Protein AF-A0AAU7VJY3-F1 (afdb_monomer)

Structure (mmCIF, N/CA/C/O backbone):
data_AF-A0AAU7VJY3-F1
#
_entry.id   AF-A0AAU7VJY3-F1
#
loop_
_atom_site.group_PDB
_atom_site.id
_atom_site.type_symbol
_atom_site.label_atom_id
_atom_site.label_alt_id
_atom_site.label_comp_id
_atom_site.label_asym_id
_atom_site.label_entity_id
_atom_site.label_seq_id
_atom_site.pdbx_PDB_ins_code
_atom_site.Cartn_x
_atom_site.Cartn_y
_atom_site.Cartn_z
_atom_site.occupancy
_atom_site.B_iso_or_equiv
_atom_site.auth_seq_id
_atom_site.auth_comp_id
_atom_site.auth_asym_id
_atom_site.auth_atom_id
_atom_site.pdbx_PDB_model_num
ATOM 1 N N . MET A 1 1 ? 15.720 -4.305 -1.291 1.00 78.69 1 MET A N 1
ATOM 2 C CA . MET A 1 1 ? 14.693 -5.370 -1.186 1.00 78.69 1 MET A CA 1
ATOM 3 C C . MET A 1 1 ? 13.305 -4.858 -1.613 1.00 78.69 1 MET A C 1
ATOM 5 O O . MET A 1 1 ? 12.394 -4.854 -0.791 1.00 78.69 1 MET A O 1
ATOM 9 N N . PRO A 1 2 ? 13.094 -4.413 -2.870 1.00 86.62 2 PRO A N 1
ATOM 10 C CA . PRO A 1 2 ? 11.806 -3.831 -3.288 1.00 86.62 2 PRO A CA 1
ATOM 11 C C . PRO A 1 2 ? 10.670 -4.864 -3.273 1.00 86.62 2 PRO A C 1
ATOM 13 O O . PRO A 1 2 ? 9.538 -4.547 -2.930 1.00 86.62 2 PRO A O 1
ATOM 16 N N . ILE A 1 3 ? 11.005 -6.127 -3.556 1.00 91.75 3 ILE A N 1
ATOM 17 C CA . ILE A 1 3 ? 10.058 -7.244 -3.575 1.00 91.75 3 ILE A CA 1
ATOM 18 C C . ILE A 1 3 ? 9.369 -7.452 -2.214 1.00 91.75 3 ILE A C 1
ATOM 20 O O . ILE A 1 3 ? 8.161 -7.648 -2.155 1.00 91.75 3 ILE A O 1
ATOM 24 N N . GLY A 1 4 ? 10.116 -7.338 -1.108 1.00 93.56 4 GLY A N 1
ATOM 25 C CA . GLY A 1 4 ? 9.565 -7.493 0.239 1.00 93.56 4 GLY A CA 1
ATOM 26 C C . GLY A 1 4 ? 8.584 -6.375 0.571 1.00 93.56 4 GLY A C 1
ATOM 27 O O . GLY A 1 4 ? 7.488 -6.637 1.050 1.00 93.56 4 GLY A O 1
ATOM 28 N N . ALA A 1 5 ? 8.935 -5.132 0.229 1.00 93.38 5 ALA A N 1
ATOM 29 C CA . ALA A 1 5 ? 8.051 -3.987 0.421 1.00 93.38 5 ALA A CA 1
ATOM 30 C C . ALA A 1 5 ? 6.763 -4.101 -0.415 1.00 93.38 5 ALA A C 1
ATOM 32 O O . ALA A 1 5 ? 5.687 -3.758 0.076 1.00 93.38 5 ALA A O 1
ATOM 33 N N . LEU A 1 6 ? 6.855 -4.625 -1.645 1.00 94.06 6 LEU A N 1
ATOM 34 C CA . LEU A 1 6 ? 5.695 -4.869 -2.504 1.00 94.06 6 LEU A CA 1
ATOM 35 C C . LEU A 1 6 ? 4.740 -5.883 -1.865 1.00 94.06 6 LEU A C 1
ATOM 37 O O . LEU A 1 6 ? 3.547 -5.607 -1.750 1.00 94.06 6 LEU A O 1
ATOM 41 N N . PHE A 1 7 ? 5.262 -7.019 -1.394 1.00 95.12 7 PHE A N 1
ATOM 42 C CA . PHE A 1 7 ? 4.447 -8.026 -0.715 1.00 95.12 7 PHE A CA 1
ATOM 43 C C . PHE A 1 7 ? 3.825 -7.498 0.573 1.00 95.12 7 PHE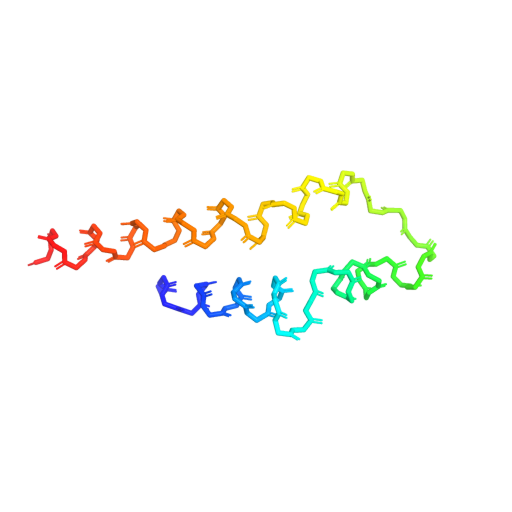 A C 1
ATOM 45 O O . PHE A 1 7 ? 2.647 -7.750 0.812 1.00 95.12 7 PHE A O 1
ATOM 52 N N . THR A 1 8 ? 4.557 -6.711 1.363 1.00 94.88 8 THR A N 1
ATOM 53 C CA . THR A 1 8 ? 3.994 -6.073 2.558 1.00 94.88 8 THR A CA 1
ATOM 54 C C . THR A 1 8 ? 2.859 -5.118 2.202 1.00 94.88 8 THR A C 1
ATOM 56 O O . THR A 1 8 ? 1.818 -5.157 2.850 1.00 94.88 8 THR A O 1
ATOM 59 N N . CYS A 1 9 ? 2.997 -4.302 1.152 1.00 95.25 9 CYS A N 1
ATOM 60 C CA . CYS A 1 9 ? 1.908 -3.421 0.715 1.00 95.25 9 CYS A CA 1
ATOM 61 C C . CYS A 1 9 ? 0.686 -4.222 0.250 1.00 95.25 9 CYS A C 1
ATOM 63 O O . CYS A 1 9 ? -0.438 -3.878 0.613 1.00 95.25 9 CYS A O 1
ATOM 65 N N . ILE A 1 10 ? 0.893 -5.314 -0.496 1.00 95.62 10 ILE A N 1
ATOM 66 C CA . ILE A 1 10 ? -0.195 -6.204 -0.930 1.00 95.62 10 ILE A CA 1
ATOM 67 C C . ILE A 1 10 ? -0.897 -6.841 0.272 1.00 95.62 10 ILE A C 1
ATOM 69 O O . ILE A 1 10 ? -2.128 -6.829 0.374 1.00 95.62 10 ILE A O 1
ATOM 73 N N . PHE A 1 11 ? -0.113 -7.349 1.217 1.00 96.56 11 PHE A N 1
ATOM 74 C CA . PHE A 1 11 ? -0.629 -7.971 2.421 1.00 96.56 11 PHE A CA 1
ATOM 75 C C . PHE A 1 11 ? -1.427 -6.976 3.268 1.00 96.56 11 PHE A C 1
ATOM 77 O O . PHE A 1 11 ? -2.610 -7.197 3.518 1.00 96.56 11 PHE A O 1
ATOM 84 N N . VAL A 1 12 ? -0.826 -5.848 3.649 1.00 96.31 12 VAL A N 1
ATOM 85 C CA . VAL A 1 12 ? -1.463 -4.836 4.505 1.00 96.31 12 VAL A CA 1
ATOM 86 C C . VAL A 1 12 ? -2.651 -4.175 3.800 1.00 96.31 12 VAL A C 1
ATOM 88 O O . VAL A 1 12 ? -3.682 -3.937 4.420 1.00 96.31 12 VAL A O 1
ATOM 91 N N . GLY A 1 13 ? -2.550 -3.894 2.499 1.00 95.25 13 GLY A N 1
ATOM 92 C CA . GLY A 1 13 ? -3.585 -3.181 1.753 1.00 95.25 13 GLY A CA 1
ATOM 93 C C . GLY A 1 13 ? -4.830 -4.009 1.438 1.00 95.25 13 GLY A C 1
ATOM 94 O O . GLY A 1 13 ? -5.943 -3.468 1.486 1.00 95.25 13 GLY A O 1
ATOM 95 N N . TRP A 1 14 ? -4.664 -5.302 1.140 1.00 94.88 14 TRP A N 1
ATOM 96 C CA . TRP A 1 14 ? -5.745 -6.140 0.609 1.00 94.88 14 TRP A CA 1
ATOM 97 C C . TRP A 1 14 ? -5.969 -7.457 1.350 1.00 94.88 14 TRP A C 1
ATOM 99 O O . TRP A 1 14 ? -7.127 -7.813 1.532 1.00 94.88 14 TRP A O 1
ATOM 109 N N . ILE A 1 15 ? -4.917 -8.174 1.766 1.00 95.38 15 ILE A N 1
ATOM 110 C CA . ILE A 1 15 ? -5.070 -9.500 2.401 1.00 95.38 15 ILE A CA 1
ATOM 111 C C . ILE A 1 15 ? -5.489 -9.352 3.864 1.00 95.38 15 ILE A C 1
ATOM 113 O O . ILE A 1 15 ? -6.545 -9.830 4.263 1.00 95.38 15 ILE A O 1
ATOM 117 N N . TRP A 1 16 ? -4.671 -8.667 4.662 1.00 95.94 16 TRP A N 1
ATOM 118 C CA . TRP A 1 16 ? -5.022 -8.292 6.029 1.00 95.94 16 TRP A CA 1
ATOM 119 C C . TRP A 1 16 ? -6.062 -7.172 6.034 1.00 95.94 16 TRP A C 1
ATOM 121 O O . TRP A 1 16 ? -6.968 -7.161 6.863 1.00 95.94 16 TRP A O 1
ATOM 131 N N . GLY A 1 17 ? -5.966 -6.270 5.055 1.00 94.88 17 GLY A N 1
ATOM 132 C CA . GLY A 1 17 ? -6.891 -5.167 4.854 1.00 94.88 17 GLY A CA 1
ATOM 133 C C . GLY A 1 17 ? -6.484 -3.926 5.643 1.00 94.88 17 GLY A C 1
ATOM 134 O O . GLY A 1 17 ? -6.332 -3.947 6.863 1.00 94.88 17 GLY A O 1
ATOM 135 N N . ALA A 1 18 ? -6.378 -2.801 4.934 1.00 94.00 18 ALA A N 1
ATOM 136 C CA . ALA A 1 18 ? -5.899 -1.546 5.510 1.00 94.00 18 ALA A CA 1
ATOM 137 C C . ALA A 1 18 ? -6.752 -1.049 6.695 1.00 94.00 1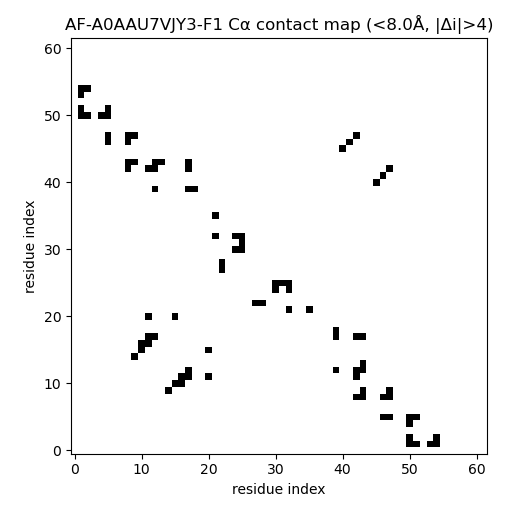8 ALA A C 1
ATOM 139 O O . ALA A 1 18 ? -6.250 -0.352 7.564 1.00 94.00 18 ALA A O 1
ATOM 140 N N . GLU A 1 19 ? -8.034 -1.414 6.756 1.00 91.88 19 GLU A N 1
ATOM 141 C CA . GLU A 1 19 ? -8.916 -1.089 7.885 1.00 91.88 19 GLU A CA 1
ATOM 142 C C . GLU A 1 19 ? -8.519 -1.827 9.164 1.00 91.88 19 GLU A C 1
ATOM 144 O O . GLU A 1 19 ? -8.523 -1.225 10.233 1.00 91.88 19 GLU A O 1
ATOM 149 N N . ASN A 1 20 ? -8.146 -3.105 9.059 1.00 93.69 20 ASN A N 1
ATOM 150 C CA . ASN A 1 20 ? -7.675 -3.882 10.203 1.00 93.69 20 ASN A CA 1
ATOM 151 C C . ASN A 1 20 ? -6.326 -3.349 10.685 1.00 93.69 20 ASN A C 1
ATOM 153 O O . ASN A 1 20 ? -6.144 -3.151 11.879 1.00 93.69 20 ASN A O 1
ATOM 157 N N . ALA A 1 21 ? -5.437 -2.99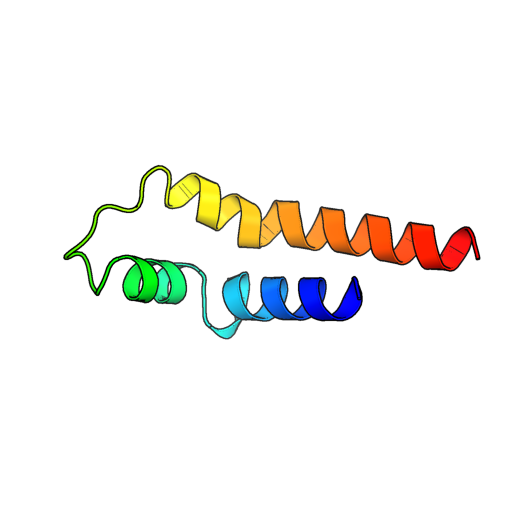3 9.755 1.00 93.31 21 ALA A N 1
ATOM 158 C CA . ALA A 1 21 ? -4.170 -2.354 10.091 1.00 93.31 21 ALA A CA 1
ATOM 159 C C . ALA A 1 21 ? -4.353 -0.981 10.773 1.00 93.31 21 ALA A C 1
ATOM 161 O O . ALA A 1 21 ? -3.635 -0.667 11.718 1.00 93.31 21 ALA A O 1
ATOM 162 N N . ILE A 1 22 ? -5.335 -0.171 10.349 1.00 92.94 22 ILE A N 1
ATOM 163 C CA . ILE A 1 22 ? -5.674 1.095 11.029 1.00 92.94 22 ILE A CA 1
ATOM 164 C C . ILE A 1 22 ? -6.243 0.829 12.424 1.00 92.94 22 ILE A C 1
ATOM 166 O O . ILE A 1 22 ? -5.882 1.529 13.367 1.00 92.94 22 ILE A O 1
ATOM 170 N N . LYS A 1 23 ? -7.123 -0.166 12.584 1.00 93.25 23 LYS A N 1
ATOM 171 C CA . LYS A 1 23 ? -7.669 -0.543 13.898 1.00 93.25 23 LYS A CA 1
ATOM 172 C C . LYS A 1 23 ? -6.569 -0.976 14.864 1.00 93.25 23 LYS A C 1
ATOM 174 O O . LYS A 1 23 ? -6.541 -0.494 15.989 1.00 93.25 23 LYS A O 1
ATOM 179 N N . GLU A 1 24 ? -5.643 -1.811 14.404 1.00 92.06 24 GLU A N 1
ATOM 180 C CA . GLU A 1 24 ? -4.460 -2.216 15.167 1.00 92.06 24 GLU A CA 1
ATOM 181 C C . GLU A 1 24 ? -3.622 -0.988 15.563 1.00 92.06 24 GLU A C 1
ATOM 183 O O . GLU A 1 24 ? -3.324 -0.781 16.735 1.00 92.06 24 GLU A O 1
ATOM 188 N N . ALA A 1 25 ? -3.319 -0.109 14.599 1.00 90.12 25 ALA A N 1
ATOM 189 C CA . ALA A 1 25 ? -2.499 1.085 14.815 1.00 90.12 25 ALA A CA 1
ATOM 190 C C . ALA A 1 25 ? -3.153 2.136 15.729 1.00 90.12 25 ALA A C 1
ATOM 192 O O . ALA A 1 25 ? -2.459 2.960 16.321 1.00 90.12 25 ALA A O 1
ATOM 193 N N . THR A 1 26 ? -4.481 2.128 15.830 1.00 92.56 26 THR A N 1
ATOM 194 C CA . THR A 1 26 ? -5.255 3.023 16.703 1.00 92.56 26 THR A CA 1
ATOM 195 C C . THR A 1 26 ? -5.566 2.396 18.061 1.00 92.56 26 THR A C 1
ATOM 197 O O . THR A 1 26 ? -6.340 2.987 18.810 1.00 92.56 26 THR A O 1
ATOM 200 N N . SER A 1 27 ? -5.024 1.215 18.389 1.00 91.75 27 SER A N 1
ATOM 201 C CA . SER A 1 27 ? -5.401 0.447 19.587 1.00 91.75 27 SER A CA 1
ATOM 202 C C . SER A 1 27 ? -6.924 0.303 19.707 1.00 91.75 27 SER A C 1
ATOM 204 O O . SER A 1 27 ? -7.530 0.639 20.719 1.00 91.75 27 SER A O 1
ATOM 206 N N . ASN A 1 28 ? -7.572 -0.132 18.623 1.00 88.62 28 ASN A N 1
ATOM 207 C CA . ASN A 1 28 ? -9.032 -0.222 18.501 1.00 88.62 28 ASN A CA 1
ATOM 208 C C . ASN A 1 28 ? -9.782 1.112 18.702 1.00 88.62 28 ASN A C 1
ATOM 210 O O . ASN A 1 28 ? -10.947 1.119 19.095 1.00 88.62 28 ASN A O 1
ATOM 214 N N . GLY A 1 29 ? -9.141 2.239 18.385 1.00 83.12 29 GLY A N 1
ATOM 215 C CA . GLY A 1 29 ? -9.729 3.576 18.480 1.00 83.12 29 GLY A CA 1
ATOM 216 C C . GLY A 1 29 ? -9.377 4.344 19.755 1.00 83.12 29 GLY A C 1
ATOM 217 O O . GLY A 1 29 ? -9.843 5.472 19.905 1.00 83.12 29 GLY A O 1
ATOM 218 N N . GLU A 1 30 ? -8.537 3.798 20.641 1.00 86.06 30 GLU A N 1
ATOM 219 C CA . GLU A 1 30 ? -7.977 4.565 21.763 1.00 86.06 30 GLU A CA 1
ATOM 220 C C . GLU A 1 30 ? -7.059 5.701 21.299 1.00 86.06 30 GLU A C 1
ATOM 222 O O . GLU A 1 30 ? -6.870 6.676 22.027 1.00 86.06 30 GLU A O 1
ATOM 227 N N . HIS A 1 31 ? -6.428 5.581 20.129 1.00 85.81 31 HIS A N 1
ATOM 228 C CA . HIS A 1 31 ? -5.459 6.556 19.626 1.00 85.81 31 HIS A CA 1
ATOM 229 C C . HIS A 1 31 ? -5.893 7.107 18.270 1.00 85.81 31 HIS A C 1
ATOM 231 O O . HIS A 1 31 ? -6.348 6.379 17.389 1.00 85.81 31 HIS A O 1
ATOM 237 N N . PHE A 1 32 ? -5.747 8.419 18.082 1.00 81.81 32 PHE A N 1
ATOM 238 C CA . PHE A 1 32 ? -6.133 9.073 16.838 1.00 81.81 32 PHE A CA 1
ATOM 239 C C . PHE A 1 32 ? -5.060 8.873 15.766 1.00 81.81 32 PHE A C 1
ATOM 241 O O . PHE A 1 32 ? -3.935 9.347 15.915 1.00 81.81 32 PHE A O 1
ATOM 248 N N . LEU A 1 33 ? -5.428 8.228 14.655 1.00 83.50 33 LEU A N 1
ATOM 249 C CA . LEU A 1 33 ? -4.591 8.180 13.459 1.00 83.50 33 LEU A CA 1
ATOM 250 C C . LEU A 1 33 ? -5.007 9.303 12.494 1.00 83.50 33 LEU A C 1
ATOM 252 O O . LEU A 1 33 ? -6.062 9.193 11.848 1.00 83.50 33 LEU A O 1
ATOM 256 N N . PRO A 1 34 ? -4.215 10.386 12.378 1.00 85.75 34 PRO A N 1
ATOM 257 C CA . PRO A 1 34 ? -4.499 11.453 11.431 1.00 85.75 34 PRO A CA 1
ATOM 258 C C . PRO A 1 34 ? -4.418 10.927 9.993 1.00 85.75 34 PRO A C 1
ATOM 260 O O . PRO A 1 34 ? -3.599 10.071 9.668 1.00 85.75 34 PRO A O 1
ATOM 263 N N . PHE A 1 35 ? -5.279 11.452 9.116 1.00 89.19 35 PHE A N 1
ATOM 264 C CA . PHE A 1 35 ? -5.281 11.142 7.679 1.00 89.19 35 PHE A CA 1
ATOM 265 C C . PHE A 1 35 ? -5.401 9.649 7.322 1.00 89.19 35 PHE A C 1
ATOM 267 O O . PHE A 1 35 ? -4.982 9.227 6.245 1.00 89.19 35 PHE A O 1
ATOM 274 N N . GLN A 1 36 ? -6.040 8.855 8.181 1.00 91.38 36 GLN A N 1
ATOM 275 C CA . GLN A 1 36 ? -6.320 7.426 7.988 1.00 91.38 36 GLN A CA 1
ATOM 276 C C . GLN A 1 36 ? -6.853 7.059 6.588 1.00 91.38 36 GLN A C 1
ATOM 278 O O . GLN A 1 36 ? -6.385 6.094 5.984 1.00 91.38 36 GLN A O 1
ATOM 283 N N . ASN A 1 37 ? -7.745 7.868 6.008 1.00 90.38 37 ASN A N 1
ATOM 284 C CA . ASN A 1 37 ? -8.243 7.647 4.644 1.00 90.38 37 ASN A CA 1
ATOM 285 C C . ASN A 1 37 ? -7.167 7.849 3.561 1.00 90.38 37 ASN A C 1
ATOM 287 O O . ASN A 1 37 ? -7.122 7.089 2.594 1.00 90.38 37 ASN A O 1
ATOM 291 N N . ILE A 1 38 ? -6.283 8.838 3.729 1.00 94.62 38 ILE A N 1
ATOM 292 C CA . ILE A 1 38 ? -5.171 9.097 2.801 1.00 94.62 38 ILE A CA 1
ATOM 293 C C . ILE A 1 38 ? -4.146 7.970 2.910 1.00 94.62 38 ILE A C 1
ATOM 295 O O . ILE A 1 38 ? -3.736 7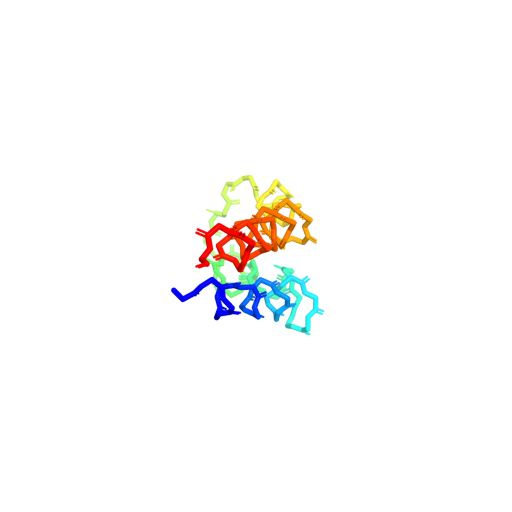.415 1.894 1.00 94.62 38 ILE A O 1
ATOM 299 N N . TRP A 1 39 ? -3.782 7.576 4.133 1.00 94.44 39 TRP A N 1
ATOM 300 C CA . TRP A 1 39 ? -2.871 6.456 4.372 1.00 94.44 39 TRP A CA 1
ATOM 301 C C . TRP A 1 39 ? -3.390 5.154 3.748 1.00 94.44 39 TRP A C 1
ATOM 303 O O . TRP A 1 39 ? -2.659 4.468 3.031 1.00 94.44 39 TRP A O 1
ATOM 313 N N . LYS A 1 40 ? -4.683 4.862 3.927 1.00 94.75 40 LYS A N 1
ATOM 314 C CA . LYS A 1 40 ? -5.351 3.710 3.307 1.00 94.75 40 LYS A CA 1
ATOM 315 C C . LYS A 1 40 ? -5.261 3.749 1.783 1.00 94.75 40 LYS A C 1
ATOM 317 O O . LYS A 1 40 ? -4.978 2.728 1.159 1.00 94.75 40 LYS A O 1
ATOM 322 N N . PHE A 1 41 ? -5.505 4.911 1.180 1.00 95.19 41 PHE A N 1
ATOM 323 C CA . PHE A 1 41 ? -5.398 5.088 -0.267 1.00 95.19 41 PHE A CA 1
ATOM 324 C C . PHE A 1 41 ? -3.958 4.886 -0.762 1.00 95.19 41 PHE A C 1
ATOM 326 O O . PHE A 1 41 ? -3.741 4.200 -1.762 1.00 95.19 41 PHE A O 1
ATOM 333 N N . LEU A 1 42 ? -2.973 5.413 -0.030 1.00 95.25 42 LEU A N 1
ATOM 334 C CA . LEU A 1 42 ? -1.554 5.257 -0.344 1.00 95.25 42 LEU A CA 1
ATOM 335 C C . LEU A 1 42 ? -1.132 3.784 -0.340 1.00 95.25 42 LEU A C 1
ATOM 337 O O . LEU A 1 42 ? -0.556 3.323 -1.323 1.00 95.25 42 LEU A O 1
ATOM 341 N N . ILE A 1 43 ? -1.456 3.038 0.721 1.00 95.38 43 ILE A N 1
ATOM 342 C CA . ILE A 1 43 ? -1.094 1.618 0.845 1.00 95.38 43 ILE A CA 1
ATOM 343 C C . ILE A 1 43 ? -1.765 0.741 -0.211 1.00 95.38 43 ILE A C 1
ATOM 345 O O . ILE A 1 43 ? -1.142 -0.199 -0.697 1.00 95.38 43 ILE A O 1
ATOM 349 N N . LYS A 1 44 ? -3.017 1.036 -0.576 1.00 94.94 44 LYS A N 1
ATOM 350 C CA . LYS A 1 44 ? -3.762 0.222 -1.546 1.00 94.94 44 LYS A CA 1
ATOM 351 C C . LYS A 1 44 ? -3.439 0.545 -2.999 1.00 94.94 44 LYS A C 1
ATOM 353 O O . LYS A 1 44 ? -3.706 -0.283 -3.852 1.00 94.94 44 LYS A O 1
ATOM 358 N N . TRP A 1 45 ? -2.919 1.727 -3.316 1.00 94.19 45 TRP A N 1
ATOM 359 C CA . TRP A 1 45 ? -2.772 2.126 -4.720 1.00 94.19 45 TRP A CA 1
ATOM 360 C C . TRP A 1 45 ? -1.397 2.701 -5.020 1.00 94.19 45 TRP A C 1
ATOM 362 O O . TRP A 1 45 ? -0.651 2.128 -5.808 1.00 94.19 45 TRP A O 1
ATOM 372 N N . ILE A 1 46 ? -1.025 3.797 -4.362 1.00 96.00 46 ILE A N 1
ATOM 373 C CA . ILE A 1 46 ? 0.180 4.561 -4.711 1.00 96.00 46 ILE A CA 1
ATOM 374 C C . ILE A 1 46 ? 1.464 3.772 -4.413 1.00 96.00 46 ILE A C 1
ATOM 376 O O . ILE A 1 46 ? 2.324 3.646 -5.282 1.00 96.00 46 ILE A O 1
ATOM 380 N N . LEU A 1 47 ? 1.597 3.224 -3.201 1.00 95.06 47 LEU A N 1
ATOM 381 C CA . LEU A 1 47 ? 2.802 2.513 -2.761 1.00 95.06 47 LEU A CA 1
ATOM 382 C C . LEU A 1 47 ? 3.074 1.228 -3.567 1.00 95.06 47 LEU A C 1
ATOM 384 O O . LEU A 1 47 ? 4.201 1.071 -4.035 1.00 95.06 47 LEU A O 1
ATOM 388 N N . PRO A 1 48 ? 2.086 0.343 -3.807 1.00 94.06 48 PRO A N 1
ATOM 389 C CA . PRO A 1 48 ? 2.265 -0.830 -4.660 1.00 94.06 48 PRO A CA 1
ATOM 390 C C . PRO A 1 48 ? 2.767 -0.470 -6.061 1.00 94.06 48 PRO A C 1
ATOM 392 O O . PRO A 1 48 ? 3.707 -1.091 -6.553 1.00 94.06 48 PRO A O 1
ATOM 395 N N . ILE A 1 49 ? 2.184 0.564 -6.681 1.00 95.75 49 ILE A N 1
ATOM 396 C CA . ILE A 1 49 ? 2.559 1.016 -8.028 1.00 95.75 49 ILE A CA 1
ATOM 397 C C . ILE A 1 49 ? 3.979 1.589 -8.029 1.00 95.75 49 ILE A C 1
ATOM 399 O O . ILE A 1 49 ? 4.787 1.219 -8.879 1.00 95.75 49 ILE A O 1
ATOM 403 N N . ALA A 1 50 ? 4.309 2.453 -7.067 1.00 95.31 50 ALA A N 1
ATOM 404 C CA . ALA A 1 50 ? 5.633 3.061 -6.970 1.00 95.31 50 ALA A CA 1
ATOM 405 C C . ALA A 1 50 ? 6.732 2.009 -6.746 1.00 95.31 50 ALA A C 1
ATOM 407 O O 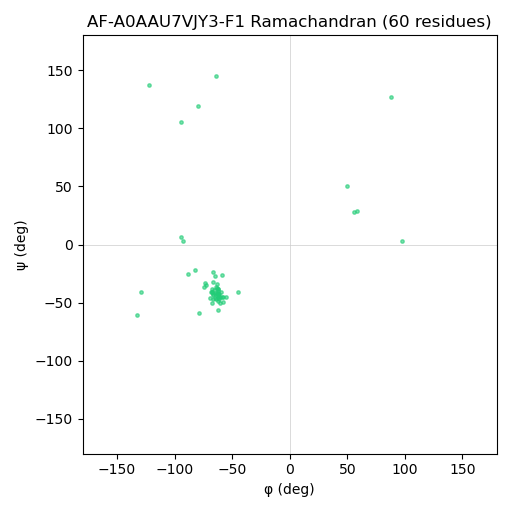. ALA A 1 50 ? 7.766 2.037 -7.414 1.00 95.31 50 ALA A O 1
ATOM 408 N N . ILE A 1 51 ? 6.500 1.046 -5.849 1.00 94.81 51 ILE A N 1
ATOM 409 C CA . ILE A 1 51 ? 7.461 -0.027 -5.569 1.00 94.81 51 ILE A CA 1
ATOM 410 C C . ILE A 1 51 ? 7.609 -0.948 -6.783 1.00 94.81 51 ILE A C 1
ATOM 412 O O . ILE A 1 51 ? 8.731 -1.329 -7.117 1.00 94.81 51 ILE A O 1
ATOM 416 N N . ALA A 1 52 ? 6.510 -1.277 -7.470 1.00 93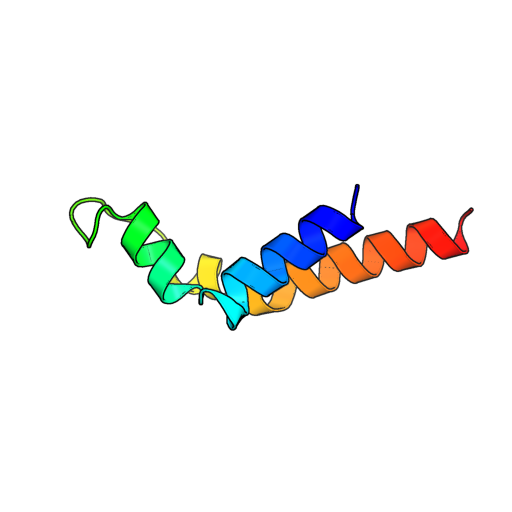.31 52 ALA A N 1
ATOM 417 C CA . ALA A 1 52 ? 6.563 -2.053 -8.705 1.00 93.31 52 ALA A CA 1
ATOM 418 C C . ALA A 1 52 ? 7.366 -1.325 -9.797 1.00 93.31 52 ALA A C 1
ATOM 420 O O . ALA A 1 52 ? 8.204 -1.948 -10.444 1.00 93.31 52 ALA A O 1
ATOM 421 N N . ALA A 1 53 ? 7.181 -0.010 -9.956 1.00 93.38 53 ALA A N 1
ATOM 422 C CA . ALA A 1 53 ? 7.939 0.793 -10.913 1.00 93.38 53 ALA A CA 1
ATOM 423 C C . ALA A 1 53 ? 9.445 0.786 -10.603 1.00 93.38 53 ALA A C 1
ATOM 425 O O . ALA A 1 53 ? 10.250 0.515 -11.493 1.00 93.38 53 ALA A O 1
ATOM 426 N N . VAL A 1 54 ? 9.828 0.997 -9.338 1.00 92.44 54 VAL A N 1
ATOM 427 C CA . VAL A 1 54 ? 11.235 0.929 -8.900 1.00 92.44 54 VAL A CA 1
A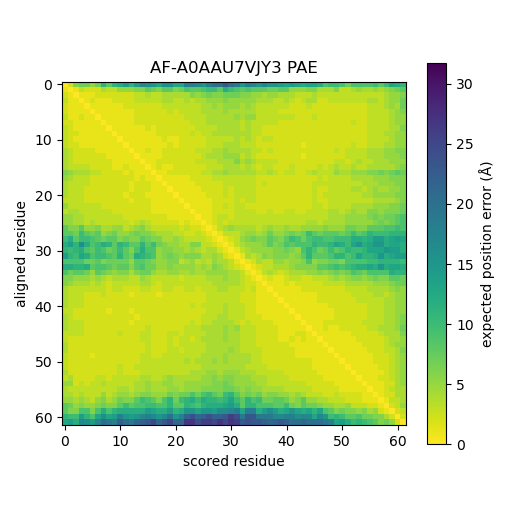TOM 428 C C . VAL A 1 54 ? 11.814 -0.474 -9.097 1.00 92.44 54 VAL A C 1
ATOM 430 O O . VAL A 1 54 ? 12.967 -0.613 -9.498 1.00 92.44 54 VAL A O 1
ATOM 433 N N . PHE A 1 55 ? 11.027 -1.524 -8.849 1.00 91.19 55 PHE A N 1
ATOM 434 C CA . PHE A 1 55 ? 11.454 -2.906 -9.068 1.00 91.19 55 PHE A CA 1
ATOM 435 C C . PHE A 1 55 ? 11.710 -3.204 -10.552 1.00 91.19 55 PHE A C 1
ATOM 437 O O . PHE A 1 55 ? 12.757 -3.755 -10.885 1.00 91.19 55 PHE A O 1
ATOM 444 N N . VAL A 1 56 ? 10.800 -2.796 -11.444 1.00 90.62 56 VAL A N 1
ATOM 445 C CA . VAL A 1 56 ? 10.957 -2.957 -12.902 1.00 90.62 56 VAL A CA 1
ATOM 446 C C . VAL A 1 56 ? 12.139 -2.141 -13.418 1.00 90.62 56 VAL A C 1
ATOM 448 O O . VAL A 1 56 ? 12.942 -2.649 -14.195 1.00 90.62 56 VAL A O 1
ATOM 451 N N . GLN A 1 57 ? 12.282 -0.898 -12.958 1.00 90.19 57 GLN A N 1
ATOM 452 C CA . GLN A 1 57 ? 13.402 -0.044 -13.336 1.00 90.19 57 GLN A CA 1
ATOM 453 C C . GLN A 1 57 ? 14.740 -0.644 -12.888 1.00 90.19 57 GLN A C 1
ATOM 455 O O . GLN A 1 57 ? 15.685 -0.662 -13.670 1.00 90.19 57 GLN A O 1
ATOM 460 N N . GLY A 1 58 ? 14.807 -1.188 -11.670 1.00 86.81 58 GLY A N 1
ATOM 461 C CA . GLY A 1 58 ? 15.985 -1.902 -11.181 1.00 86.81 58 GLY A CA 1
ATOM 462 C C . GLY A 1 58 ? 16.304 -3.166 -11.981 1.00 86.81 58 GLY A C 1
ATOM 463 O O . GLY A 1 58 ? 17.473 -3.468 -12.158 1.00 86.81 58 GLY A O 1
ATOM 464 N N . LEU A 1 59 ? 15.295 -3.879 -12.492 1.00 86.25 59 LEU A N 1
ATOM 465 C CA . LEU A 1 59 ? 15.491 -5.068 -13.328 1.00 86.25 59 LEU A CA 1
ATOM 466 C C . LEU A 1 59 ? 15.969 -4.729 -14.750 1.00 86.25 59 LEU A C 1
ATOM 468 O O . LEU A 1 59 ? 16.701 -5.516 -15.333 1.00 86.25 59 LEU A O 1
ATOM 472 N N . PHE A 1 60 ? 15.538 -3.594 -15.312 1.00 81.06 60 PHE A N 1
ATOM 473 C CA . PHE A 1 60 ? 15.871 -3.190 -16.685 1.00 81.06 60 PHE A CA 1
ATOM 474 C C . PHE A 1 60 ? 17.176 -2.379 -16.796 1.00 81.06 60 PHE A C 1
ATOM 476 O O . PHE A 1 60 ? 17.784 -2.351 -17.860 1.00 81.06 60 PHE A O 1
ATOM 483 N N . LEU A 1 61 ? 17.590 -1.688 -15.726 1.00 75.12 61 LEU A N 1
ATOM 484 C CA . LEU A 1 61 ? 18.853 -0.929 -15.658 1.00 75.12 61 LEU A CA 1
ATOM 485 C C . LEU A 1 61 ? 20.034 -1.734 -15.072 1.00 75.12 61 LEU A C 1
ATOM 487 O O . LEU A 1 61 ? 21.111 -1.164 -14.893 1.00 75.12 61 LEU A O 1
ATOM 491 N N . LEU A 1 62 ? 19.827 -3.016 -14.759 1.00 56.50 62 LEU A N 1
ATOM 492 C CA . LEU A 1 62 ? 20.866 -3.997 -14.413 1.00 56.50 62 LEU A CA 1
ATOM 493 C C . LEU A 1 62 ? 21.294 -4.772 -15.662 1.00 56.50 62 LEU A C 1
ATOM 495 O O . LEU A 1 62 ? 22.510 -5.039 -15.775 1.00 56.50 62 LEU A O 1
#

Radius of gyration: 13.67 Å; Cα contacts (8 Å, |Δi|>4): 46; chains: 1; bounding box: 31×21×38 Å

Solvent-accessible surface area (backbone atoms only — not comparable to full-atom values): 3430 Å² total; per-r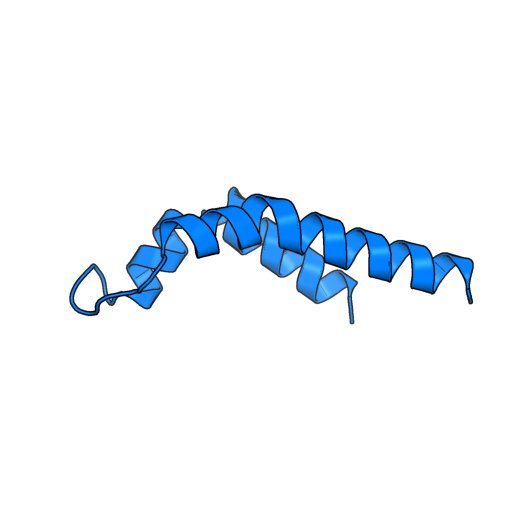esidue (Å²): 117,51,68,61,55,34,52,49,28,48,36,43,31,63,72,70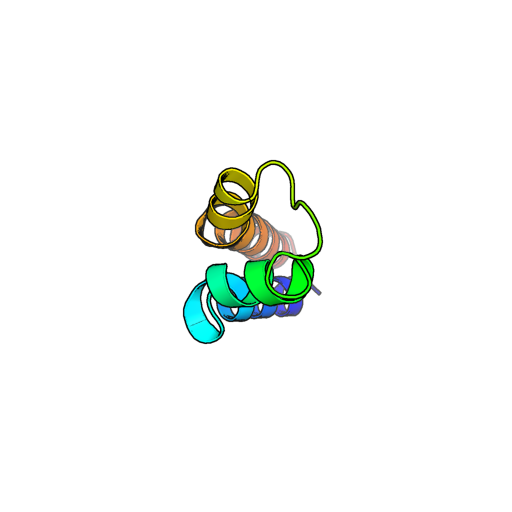,22,37,66,54,54,49,34,61,75,10,64,76,67,81,42,90,64,81,62,53,70,58,53,44,49,35,38,61,46,54,48,41,52,52,37,48,49,53,45,52,51,55,64,73,78,105

Secondary structure (DSSP, 8-state):
-HHHHHHHHHIIIIITTHHHHHHHHTGGGTS--TTHHHHHHIIIIIHHHHHHHHHHHHHH--

Foldseek 3Di:
DLVVQLVVLCCCLPVCHVVNVVCVVCVNVVRDDPPSVVVSCCSNPVSNVVSVVVVVVVVVVD

Sequence (62 aa):
MPIGALFTCIFVGWIWGAENAIKEATSNGEHFLPFQNIWKFLIKWILPIAIAAVFVQGLFLL

Organism: NCBI:txid1260629

Mean predicted aligned error: 4.24 Å

InterPro domains:
  IPR037272 Sodium:neurotransmitter symporter superfamily [SSF161070] (1-60)

pLDDT: mean 91.06, std 6.43, range [56.5, 96.56]